Protein AF-A0A947X145-F1 (afdb_monomer_lite)

Structure (mmCIF, N/CA/C/O backbone):
data_AF-A0A947X145-F1
#
_entry.id   AF-A0A947X145-F1
#
loop_
_atom_site.group_PDB
_atom_site.id
_atom_site.type_symbol
_atom_site.label_atom_id
_atom_site.label_alt_id
_atom_site.label_comp_id
_atom_site.label_asym_id
_atom_site.label_entity_id
_atom_site.label_seq_id
_atom_site.pdbx_PDB_ins_code
_atom_site.Cartn_x
_atom_site.Cartn_y
_atom_site.Cartn_z
_atom_site.occupancy
_atom_site.B_iso_or_equiv
_atom_site.auth_seq_id
_atom_site.auth_comp_id
_atom_site.auth_asym_id
_atom_site.auth_atom_id
_atom_site.pdbx_PDB_model_num
ATOM 1 N N . MET A 1 1 ? 13.449 16.536 7.496 1.00 49.00 1 MET A N 1
ATOM 2 C CA . MET A 1 1 ? 12.062 16.065 7.315 1.00 49.00 1 MET A CA 1
ATOM 3 C C . MET A 1 1 ? 12.121 14.575 7.050 1.00 49.00 1 MET A C 1
ATOM 5 O O . MET A 1 1 ? 12.812 14.163 6.122 1.00 49.00 1 MET A O 1
ATOM 9 N N . TYR A 1 2 ? 11.530 13.767 7.923 1.00 61.38 2 TYR A N 1
ATOM 10 C CA . TYR A 1 2 ? 11.605 12.314 7.798 1.00 61.38 2 TYR A CA 1
ATOM 11 C C . TYR A 1 2 ? 10.768 11.873 6.587 1.00 61.38 2 TYR A C 1
ATOM 13 O O . TYR A 1 2 ? 9.673 12.380 6.369 1.00 61.38 2 TYR A O 1
ATOM 21 N N . GLU A 1 3 ? 11.266 10.922 5.792 1.00 70.25 3 GLU A N 1
ATOM 22 C CA . GLU A 1 3 ? 10.623 10.387 4.571 1.00 70.25 3 GLU A CA 1
ATOM 23 C C . GLU A 1 3 ? 9.127 10.053 4.762 1.00 70.25 3 GLU A C 1
ATOM 25 O O . GLU A 1 3 ? 8.306 10.237 3.866 1.00 70.25 3 GLU A O 1
ATOM 30 N N . LYS A 1 4 ? 8.765 9.640 5.979 1.00 70.56 4 LYS A N 1
ATOM 31 C CA . LYS A 1 4 ? 7.398 9.356 6.416 1.00 70.56 4 LYS A CA 1
ATOM 32 C C . LYS A 1 4 ? 6.490 10.589 6.484 1.00 70.56 4 LYS A C 1
ATOM 34 O O . LYS A 1 4 ? 5.336 10.501 6.087 1.00 70.56 4 LYS A O 1
ATOM 39 N N . GLU A 1 5 ? 6.985 11.726 6.966 1.00 78.62 5 GLU A N 1
ATOM 40 C CA . GLU A 1 5 ? 6.218 12.982 7.037 1.00 78.62 5 GLU A CA 1
ATOM 41 C C . GLU A 1 5 ? 5.898 13.490 5.631 1.00 78.62 5 GLU A C 1
ATOM 43 O O . GLU A 1 5 ? 4.784 13.934 5.362 1.00 78.62 5 GLU A O 1
ATOM 48 N N . VAL A 1 6 ? 6.865 13.353 4.716 1.00 80.56 6 VAL A N 1
ATOM 49 C CA . VAL A 1 6 ? 6.694 13.679 3.295 1.00 80.56 6 VAL A CA 1
ATOM 50 C C . VAL A 1 6 ? 5.655 12.761 2.658 1.00 80.56 6 VAL A C 1
ATOM 52 O O . VAL A 1 6 ? 4.784 13.239 1.934 1.00 80.56 6 VAL A O 1
ATOM 55 N N . LEU A 1 7 ? 5.716 11.456 2.938 1.00 79.75 7 LEU A N 1
ATOM 56 C CA . LEU A 1 7 ? 4.742 10.495 2.424 1.00 79.75 7 LEU A CA 1
ATOM 57 C C . LEU A 1 7 ? 3.336 10.817 2.941 1.00 79.75 7 LEU A C 1
ATOM 59 O O . LEU A 1 7 ? 2.418 10.953 2.139 1.00 79.75 7 LEU A O 1
ATOM 63 N N . LEU A 1 8 ? 3.194 11.030 4.253 1.00 83.25 8 LEU A N 1
ATOM 64 C CA . LEU A 1 8 ? 1.926 11.367 4.900 1.00 83.25 8 LEU A CA 1
ATOM 65 C C . LEU A 1 8 ? 1.325 12.660 4.329 1.00 83.25 8 LEU A C 1
ATOM 67 O O . LEU A 1 8 ? 0.142 12.703 4.006 1.00 83.25 8 LEU A O 1
ATOM 71 N N . PHE A 1 9 ? 2.145 13.698 4.144 1.00 84.88 9 PHE A N 1
ATOM 72 C CA . PHE A 1 9 ? 1.724 14.948 3.510 1.00 84.88 9 PHE A CA 1
ATOM 73 C C . PHE A 1 9 ? 1.205 14.729 2.082 1.00 84.88 9 PHE A C 1
ATOM 75 O O . PHE A 1 9 ? 0.181 15.290 1.703 1.00 84.88 9 PHE A O 1
ATOM 82 N N . ARG A 1 10 ? 1.876 13.881 1.295 1.00 84.25 10 ARG A N 1
ATOM 83 C CA . ARG A 1 10 ? 1.498 13.610 -0.098 1.00 84.25 10 ARG A CA 1
ATOM 84 C C . ARG A 1 10 ? 0.234 12.772 -0.226 1.00 84.25 10 ARG A C 1
ATOM 86 O O . ARG A 1 10 ? -0.544 13.021 -1.140 1.00 84.25 10 ARG A O 1
ATOM 93 N N . VAL A 1 11 ? 0.015 11.805 0.665 1.00 86.25 11 VAL A N 1
ATOM 94 C CA . VAL A 1 11 ? -1.196 10.965 0.635 1.00 86.25 11 VAL A CA 1
ATOM 95 C C . VAL A 1 11 ? -2.419 11.671 1.219 1.00 86.25 11 VAL A C 1
ATOM 97 O O . VAL A 1 11 ? -3.531 11.336 0.830 1.00 86.25 11 VAL A O 1
ATOM 100 N N . LYS A 1 12 ? -2.248 12.691 2.077 1.00 85.88 12 LYS A N 1
ATOM 101 C CA . LYS A 1 12 ? -3.364 13.485 2.629 1.00 85.88 12 LYS A CA 1
ATOM 102 C C . LYS A 1 12 ? -4.279 14.078 1.558 1.00 85.88 12 LYS A C 1
ATOM 104 O O . LYS A 1 12 ? -5.479 14.135 1.770 1.00 85.88 12 LYS A O 1
ATOM 109 N N . ALA A 1 13 ? -3.731 14.475 0.410 1.00 84.88 13 ALA A N 1
ATOM 110 C CA . ALA A 1 13 ? -4.523 14.993 -0.708 1.00 84.88 13 ALA A CA 1
ATOM 111 C C . ALA A 1 13 ? -5.433 13.934 -1.369 1.00 84.88 13 ALA A C 1
ATOM 113 O O . ALA A 1 13 ? -6.325 14.291 -2.132 1.00 84.88 13 ALA A O 1
ATOM 114 N N . TRP A 1 14 ? -5.194 12.649 -1.097 1.00 85.75 14 TRP A N 1
ATOM 115 C CA . TRP A 1 14 ? -5.910 11.511 -1.682 1.00 85.75 14 TRP A CA 1
ATOM 116 C C . TRP A 1 14 ? -6.865 10.831 -0.700 1.00 85.75 14 TRP A C 1
ATOM 118 O O . TRP A 1 14 ? -7.724 10.062 -1.132 1.00 85.75 14 TRP A O 1
ATOM 128 N N . ALA A 1 15 ? -6.709 11.089 0.600 1.00 84.25 15 ALA A N 1
ATOM 129 C CA . ALA A 1 15 ? -7.657 10.656 1.616 1.00 84.25 15 ALA A CA 1
ATOM 130 C C . ALA A 1 15 ? -8.961 11.459 1.493 1.00 84.25 15 ALA A C 1
ATOM 132 O O . ALA A 1 15 ? -8.952 12.615 1.057 1.00 84.25 15 ALA A O 1
ATOM 133 N N . ALA A 1 16 ? -10.090 10.853 1.868 1.00 78.38 16 ALA A N 1
ATOM 134 C CA . ALA A 1 16 ? -11.345 11.588 1.946 1.00 78.38 16 ALA A CA 1
ATOM 135 C C . ALA A 1 16 ? -11.222 12.737 2.963 1.00 78.38 16 ALA A C 1
ATOM 137 O O . ALA A 1 16 ? -10.460 12.648 3.931 1.00 78.38 16 ALA A O 1
ATOM 138 N N . LYS A 1 17 ? -11.966 13.831 2.736 1.00 71.94 17 LYS A N 1
ATOM 139 C CA . LYS A 1 17 ? -12.066 14.905 3.733 1.00 71.94 17 LYS A CA 1
ATOM 140 C C . LYS A 1 17 ? -12.537 14.268 5.044 1.00 71.94 17 LYS A C 1
ATOM 142 O O . LYS A 1 17 ? -13.492 13.501 5.029 1.00 71.94 17 LYS A O 1
ATOM 147 N N . ASP A 1 18 ? -11.812 14.549 6.121 1.00 77.25 18 ASP A N 1
ATOM 148 C CA . ASP A 1 18 ? -12.059 14.060 7.485 1.00 77.25 18 ASP A CA 1
ATOM 149 C C . ASP A 1 18 ? -11.616 12.618 7.802 1.00 77.25 18 ASP A C 1
ATOM 151 O O . ASP A 1 18 ? -11.777 12.170 8.937 1.00 77.25 18 ASP A O 1
ATOM 155 N N . GLU A 1 19 ? -10.969 11.903 6.873 1.00 79.38 19 GLU A N 1
ATOM 156 C CA . GLU A 1 19 ? -10.356 10.611 7.204 1.00 79.38 19 GLU A CA 1
ATOM 157 C C . GLU A 1 19 ? -8.963 10.764 7.831 1.00 79.38 19 GLU A C 1
ATOM 159 O O . GLU A 1 19 ? -8.030 11.323 7.244 1.00 79.38 19 GLU A O 1
ATOM 164 N N . GLU A 1 20 ? -8.798 10.203 9.031 1.00 83.94 20 GLU A N 1
ATOM 165 C CA . GLU A 1 20 ? -7.489 10.068 9.663 1.00 83.94 20 GLU A CA 1
ATOM 166 C C . GLU A 1 20 ? -6.691 8.941 8.990 1.00 83.94 20 GLU A C 1
ATOM 168 O O . GLU A 1 20 ? -7.150 7.807 8.854 1.00 83.94 20 GLU A O 1
ATOM 173 N N . ILE A 1 21 ? -5.458 9.239 8.579 1.00 85.62 21 ILE A N 1
ATOM 174 C CA . ILE A 1 21 ? -4.548 8.231 8.031 1.00 85.62 21 ILE A CA 1
ATOM 175 C C . ILE A 1 21 ? -3.901 7.480 9.195 1.00 85.62 21 ILE A C 1
ATOM 177 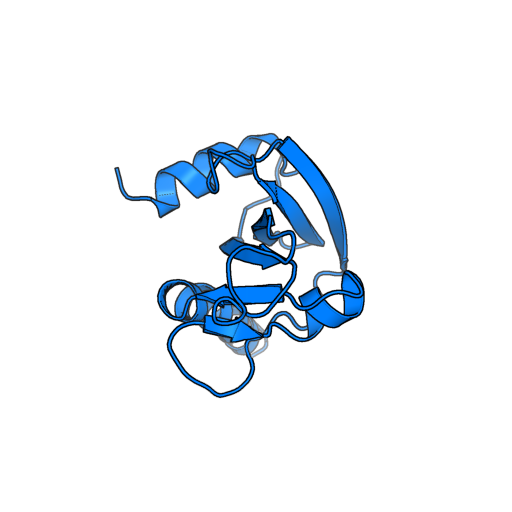O O . ILE A 1 21 ? -3.046 8.020 9.898 1.00 85.62 21 ILE A O 1
ATOM 181 N N . GLU A 1 22 ? -4.264 6.210 9.362 1.00 80.75 22 GLU A N 1
ATOM 182 C CA . GLU A 1 22 ? -3.746 5.345 10.429 1.00 80.75 22 GLU A CA 1
ATOM 183 C C . GLU A 1 22 ? -2.303 4.894 10.165 1.00 80.75 22 GLU A C 1
ATOM 185 O O . GLU A 1 22 ? -1.539 4.612 11.094 1.00 80.75 22 GLU A O 1
ATOM 190 N N . GLY A 1 23 ? -1.915 4.840 8.889 1.00 79.94 23 GLY A N 1
ATOM 191 C CA . GLY A 1 23 ? -0.534 4.626 8.493 1.00 79.94 23 GLY A CA 1
ATOM 192 C C . GLY A 1 23 ? -0.332 4.559 6.988 1.00 79.94 23 GLY A C 1
ATOM 193 O O . GLY A 1 23 ? -1.277 4.463 6.203 1.00 79.94 23 GLY A O 1
ATOM 194 N N . THR A 1 24 ? 0.934 4.645 6.584 1.00 83.94 24 THR A N 1
ATOM 195 C CA . THR A 1 24 ? 1.322 4.660 5.175 1.00 83.94 24 THR A CA 1
ATOM 196 C C . THR A 1 24 ? 2.693 4.031 4.965 1.00 83.94 24 THR A C 1
ATOM 198 O O . THR A 1 24 ? 3.580 4.140 5.812 1.00 83.94 24 THR A O 1
ATOM 201 N N . PHE A 1 25 ? 2.868 3.359 3.831 1.00 83.06 25 PHE A N 1
ATOM 202 C CA . PHE A 1 25 ? 4.141 2.784 3.427 1.00 83.06 25 PHE A CA 1
ATOM 203 C C . PHE A 1 25 ? 4.296 2.739 1.910 1.00 83.06 25 PHE A C 1
ATOM 205 O O . PHE A 1 25 ? 3.330 2.825 1.154 1.00 83.06 25 PHE A O 1
ATOM 212 N N . THR A 1 26 ? 5.536 2.556 1.464 1.00 82.81 26 THR A N 1
ATOM 213 C CA . THR A 1 26 ? 5.857 2.297 0.062 1.00 82.81 26 THR A CA 1
ATOM 214 C C . THR A 1 26 ? 6.064 0.807 -0.187 1.00 82.81 26 THR A C 1
ATOM 216 O O . THR A 1 26 ? 6.629 0.078 0.635 1.00 82.81 26 THR A O 1
ATOM 219 N N . ALA A 1 27 ? 5.615 0.350 -1.348 1.00 82.00 27 ALA A N 1
ATOM 220 C CA . ALA A 1 27 ? 5.850 -0.990 -1.854 1.00 82.00 27 ALA A CA 1
ATOM 221 C C . ALA A 1 27 ? 6.198 -0.932 -3.347 1.00 82.00 27 ALA A C 1
ATOM 223 O O . ALA A 1 27 ? 6.179 0.126 -3.977 1.00 82.00 27 ALA A O 1
ATOM 224 N N . MET A 1 28 ? 6.565 -2.073 -3.912 1.00 82.69 28 MET A N 1
ATOM 225 C CA . MET A 1 28 ? 6.912 -2.210 -5.320 1.00 82.69 28 MET A CA 1
ATOM 226 C C . MET A 1 28 ? 6.045 -3.294 -5.935 1.00 82.69 28 MET A C 1
ATOM 228 O O . MET A 1 28 ? 6.101 -4.438 -5.494 1.00 82.69 28 MET A O 1
ATOM 232 N N . ALA A 1 29 ? 5.258 -2.938 -6.941 1.00 82.19 29 ALA A N 1
ATOM 233 C CA . ALA A 1 29 ? 4.444 -3.883 -7.686 1.00 82.19 29 ALA A CA 1
ATOM 234 C C . ALA A 1 29 ? 5.188 -4.322 -8.959 1.00 82.19 29 ALA A C 1
ATOM 236 O O . ALA A 1 29 ? 5.832 -3.502 -9.623 1.00 82.19 29 ALA A O 1
ATOM 237 N N . GLY A 1 30 ? 5.135 -5.616 -9.275 1.00 79.75 30 GLY A N 1
ATOM 238 C CA . GLY A 1 30 ? 5.803 -6.219 -10.429 1.00 79.75 30 GLY A CA 1
ATOM 239 C C . GLY A 1 30 ? 6.689 -7.401 -10.039 1.00 79.75 30 GLY A C 1
ATOM 240 O O . GLY A 1 30 ? 6.373 -8.171 -9.136 1.00 79.75 30 GLY A O 1
ATOM 241 N N . ALA A 1 31 ? 7.808 -7.592 -10.737 1.00 68.88 31 ALA A N 1
ATOM 242 C CA . ALA A 1 31 ? 8.706 -8.691 -10.399 1.00 68.88 31 ALA A CA 1
ATOM 243 C C . ALA A 1 31 ? 9.387 -8.519 -9.045 1.00 68.88 31 ALA A C 1
ATOM 245 O O . ALA A 1 31 ? 9.560 -7.408 -8.543 1.00 68.88 31 ALA A O 1
ATOM 246 N N . SER A 1 32 ? 9.864 -9.652 -8.521 1.00 66.12 32 SER A N 1
ATOM 247 C CA . SER A 1 32 ? 10.788 -9.696 -7.391 1.00 66.12 32 SER A CA 1
ATOM 248 C C . SER A 1 32 ? 11.846 -8.592 -7.506 1.00 66.12 32 SER A C 1
ATOM 250 O O . SER A 1 32 ? 12.452 -8.463 -8.573 1.00 66.12 32 SER A O 1
ATOM 252 N N . PRO A 1 33 ? 12.141 -7.843 -6.426 1.00 66.06 33 PRO A N 1
ATOM 253 C CA . PRO A 1 33 ? 13.225 -6.864 -6.390 1.00 66.06 33 PRO A CA 1
ATOM 254 C C . PRO A 1 33 ? 14.582 -7.444 -6.814 1.00 66.06 33 PRO A C 1
ATOM 256 O O . PRO A 1 33 ? 15.459 -6.693 -7.243 1.00 66.06 33 PRO A O 1
ATOM 259 N N . TRP A 1 34 ? 14.716 -8.773 -6.785 1.00 67.06 34 TRP A N 1
ATOM 260 C CA . TRP A 1 34 ? 15.875 -9.543 -7.234 1.00 67.06 34 TRP A CA 1
ATOM 261 C C . TRP A 1 34 ? 15.871 -9.909 -8.728 1.00 67.06 34 TRP A C 1
ATOM 263 O O . TRP A 1 34 ? 16.924 -10.177 -9.292 1.00 67.06 34 TRP A O 1
ATOM 273 N N . ALA A 1 35 ? 14.716 -9.921 -9.395 1.00 60.84 35 ALA A N 1
ATOM 274 C CA . ALA A 1 35 ? 14.615 -10.260 -10.815 1.00 60.84 35 ALA A CA 1
ATOM 275 C C . ALA A 1 35 ? 14.956 -9.024 -11.656 1.00 60.84 35 ALA A C 1
ATOM 277 O O . ALA A 1 35 ? 14.174 -8.089 -11.615 1.00 60.84 35 ALA A O 1
ATOM 278 N N . GLY A 1 36 ? 16.107 -8.988 -12.338 1.00 58.50 36 GLY A N 1
ATOM 279 C CA . GLY A 1 36 ? 16.746 -7.794 -12.935 1.00 58.50 36 GLY A CA 1
ATOM 280 C C . GLY A 1 36 ? 15.884 -6.793 -13.746 1.00 58.50 36 GLY A C 1
ATOM 281 O O . GLY A 1 36 ? 14.671 -6.897 -13.869 1.00 58.50 36 GLY A O 1
ATOM 282 N N . ARG A 1 37 ? 16.526 -5.771 -14.335 1.00 57.66 37 ARG A N 1
ATOM 283 C CA . ARG A 1 37 ? 15.883 -4.578 -14.954 1.00 57.66 37 ARG A CA 1
ATOM 284 C C . ARG A 1 37 ? 14.835 -4.824 -16.064 1.00 57.66 37 ARG A C 1
ATOM 286 O O . ARG A 1 37 ? 14.213 -3.862 -16.500 1.00 57.66 37 ARG A O 1
ATOM 293 N N . LEU A 1 38 ? 14.649 -6.059 -16.526 1.00 56.00 38 LEU A N 1
ATOM 294 C CA . LEU A 1 38 ? 13.788 -6.417 -17.659 1.00 56.00 38 LEU A CA 1
ATOM 295 C C . LEU A 1 38 ? 12.290 -6.481 -17.339 1.00 56.00 38 LEU A C 1
ATOM 297 O O . LEU A 1 38 ? 11.489 -6.434 -18.266 1.00 56.00 38 LEU A O 1
ATOM 301 N N . ILE A 1 39 ? 11.890 -6.574 -16.068 1.00 57.81 39 ILE A N 1
ATOM 302 C CA . ILE A 1 39 ? 10.469 -6.694 -15.720 1.00 57.81 39 ILE A CA 1
ATOM 303 C C . ILE A 1 39 ? 9.961 -5.346 -15.200 1.00 57.81 39 ILE A C 1
ATOM 305 O O . ILE A 1 39 ? 10.587 -4.788 -14.292 1.00 57.81 39 ILE A O 1
ATOM 309 N N . PRO A 1 40 ? 8.858 -4.798 -15.749 1.00 55.03 40 PRO A N 1
ATOM 310 C CA . PRO A 1 40 ? 8.309 -3.533 -15.290 1.00 55.03 40 PRO A CA 1
ATOM 311 C C . PRO A 1 40 ? 8.008 -3.596 -13.792 1.00 55.03 40 PRO A C 1
ATOM 313 O O . PRO A 1 40 ? 7.303 -4.477 -13.300 1.00 55.03 40 PRO A O 1
ATOM 316 N N . ARG A 1 41 ? 8.591 -2.641 -13.074 1.00 73.94 41 ARG A N 1
ATOM 317 C CA . ARG A 1 41 ? 8.371 -2.389 -11.654 1.00 73.94 41 ARG A CA 1
ATOM 318 C C . ARG A 1 41 ? 7.833 -0.980 -11.535 1.00 73.94 41 ARG A C 1
ATOM 320 O O . ARG A 1 41 ? 8.382 -0.063 -12.150 1.00 73.94 41 ARG A O 1
ATOM 327 N N . TYR A 1 42 ? 6.811 -0.795 -10.720 1.00 74.50 42 TYR A N 1
ATOM 328 C CA . TYR A 1 42 ? 6.376 0.536 -10.332 1.00 74.50 42 TYR A CA 1
ATOM 329 C C . TYR A 1 42 ? 6.255 0.626 -8.820 1.00 74.50 42 TYR A C 1
ATOM 331 O O . TYR A 1 42 ? 5.952 -0.351 -8.131 1.00 74.50 42 TYR A O 1
ATOM 339 N N . GLY A 1 43 ? 6.571 1.809 -8.299 1.00 80.56 43 GLY A N 1
ATOM 340 C CA . GLY A 1 43 ? 6.329 2.101 -6.898 1.00 80.56 43 GLY A CA 1
ATOM 341 C C 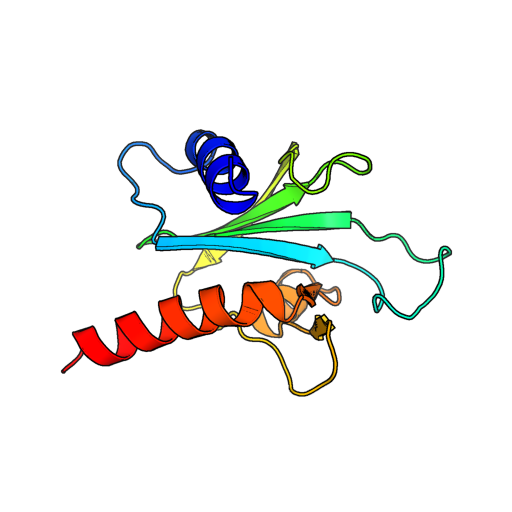. GLY A 1 43 ? 4.828 2.169 -6.662 1.00 80.56 43 GLY A C 1
ATOM 342 O O . GLY A 1 43 ? 4.086 2.679 -7.501 1.00 80.56 43 GLY A O 1
ATOM 343 N N . VAL A 1 44 ? 4.392 1.671 -5.520 1.00 83.56 44 VAL A N 1
ATOM 344 C CA . VAL A 1 44 ? 3.051 1.910 -5.005 1.00 83.56 44 VAL A CA 1
ATOM 345 C C . VAL A 1 44 ? 3.164 2.500 -3.609 1.00 83.56 44 VAL A C 1
ATOM 347 O O . VAL A 1 44 ? 4.073 2.168 -2.846 1.00 83.56 44 VAL A O 1
ATOM 350 N N . ILE A 1 45 ? 2.252 3.401 -3.284 1.00 86.06 45 ILE A N 1
ATOM 351 C CA . ILE A 1 45 ? 2.103 3.970 -1.953 1.00 86.06 45 ILE A CA 1
ATOM 352 C C . ILE A 1 45 ? 0.796 3.429 -1.414 1.00 86.06 45 ILE A C 1
ATOM 354 O O . ILE A 1 45 ? -0.250 3.597 -2.030 1.00 86.06 45 ILE A O 1
ATOM 358 N N . VAL A 1 46 ? 0.864 2.769 -0.273 1.00 85.12 46 VAL A N 1
ATOM 359 C CA . VAL A 1 46 ? -0.310 2.248 0.408 1.00 85.12 46 VAL A CA 1
ATOM 360 C C . VAL A 1 46 ? -0.561 3.137 1.609 1.00 85.12 46 VAL A C 1
ATOM 362 O O . VAL A 1 46 ? 0.364 3.448 2.365 1.00 85.12 46 VAL A O 1
ATOM 365 N N . PHE A 1 47 ? -1.801 3.566 1.789 1.00 86.94 47 PHE A N 1
ATOM 366 C CA . PHE A 1 47 ? -2.232 4.184 3.031 1.00 86.94 47 PHE A CA 1
ATOM 367 C C . PHE A 1 47 ? -3.548 3.572 3.483 1.00 86.94 47 PHE A C 1
ATOM 369 O O . PHE A 1 47 ? -4.341 3.091 2.675 1.00 86.94 47 PHE A O 1
ATOM 376 N N . ALA A 1 48 ? -3.738 3.553 4.793 1.00 84.69 48 ALA A N 1
ATOM 377 C CA . ALA A 1 48 ? -4.917 2.992 5.416 1.00 84.69 48 ALA A CA 1
ATOM 378 C C . ALA A 1 48 ? -5.660 4.071 6.199 1.00 84.69 48 ALA A C 1
ATOM 380 O O . ALA A 1 48 ? -5.039 4.861 6.915 1.00 84.69 48 ALA A O 1
ATOM 381 N N . THR A 1 49 ? -6.979 4.061 6.072 1.00 85.69 49 THR A N 1
ATOM 382 C CA . THR A 1 49 ? -7.919 4.851 6.870 1.00 85.69 49 THR A CA 1
ATOM 383 C C . THR A 1 49 ? -8.817 3.891 7.661 1.00 85.69 49 THR A C 1
ATOM 385 O O . THR A 1 49 ? -8.693 2.670 7.500 1.00 85.69 49 THR A O 1
ATOM 388 N N . PRO A 1 50 ? -9.709 4.371 8.543 1.00 83.38 50 PRO A N 1
ATOM 389 C CA . PRO A 1 50 ? -10.637 3.491 9.254 1.00 83.38 50 PRO A CA 1
ATOM 390 C C . PRO A 1 50 ? -11.552 2.681 8.321 1.00 83.38 50 PRO A C 1
ATOM 392 O O . PRO A 1 50 ? -11.969 1.579 8.678 1.00 83.38 50 PRO A O 1
ATOM 395 N N . ASN A 1 51 ? -11.831 3.198 7.119 1.00 84.06 51 ASN A N 1
ATOM 396 C CA . ASN A 1 51 ? -12.818 2.636 6.197 1.00 84.06 51 ASN A CA 1
ATOM 397 C C . ASN A 1 51 ? -12.195 1.793 5.080 1.00 84.06 51 ASN A C 1
ATOM 399 O O . ASN A 1 51 ? -12.742 0.748 4.713 1.00 84.06 51 A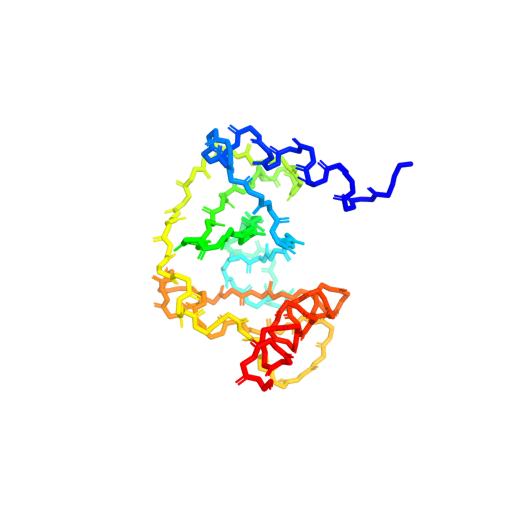SN A O 1
ATOM 403 N N . GLU A 1 52 ? -11.039 2.205 4.552 1.00 87.12 52 GLU A N 1
ATOM 404 C CA . GLU A 1 52 ? -10.429 1.555 3.393 1.00 87.12 52 GLU A CA 1
ATOM 405 C C . GLU A 1 52 ? -8.896 1.535 3.422 1.00 87.12 52 GLU A C 1
ATOM 407 O O . GLU A 1 52 ? -8.225 2.217 4.198 1.00 87.12 52 GLU A O 1
ATOM 412 N N . ILE A 1 53 ? -8.328 0.698 2.556 1.00 86.50 53 ILE A N 1
ATOM 413 C CA . ILE A 1 53 ? -6.908 0.728 2.208 1.00 86.50 53 ILE A CA 1
ATOM 414 C C . ILE A 1 53 ? -6.815 1.237 0.779 1.00 86.50 53 ILE A C 1
ATOM 416 O O . ILE A 1 53 ? -7.286 0.582 -0.149 1.00 86.50 53 ILE A O 1
ATOM 420 N N . THR A 1 54 ? -6.177 2.384 0.595 1.00 89.44 54 THR A N 1
ATOM 421 C CA . THR A 1 54 ? -5.968 2.959 -0.730 1.00 89.44 54 THR A CA 1
ATOM 422 C C . THR A 1 54 ? -4.562 2.649 -1.218 1.00 89.44 54 THR A C 1
ATOM 424 O O . THR A 1 54 ? -3.569 2.846 -0.511 1.00 89.44 54 THR A O 1
ATOM 427 N N . ILE A 1 55 ? -4.484 2.179 -2.459 1.00 89.00 55 ILE A N 1
ATOM 428 C CA . ILE A 1 55 ? -3.243 1.917 -3.175 1.00 89.00 55 ILE A CA 1
ATOM 429 C C . ILE A 1 55 ? -3.100 2.980 -4.254 1.00 89.00 55 ILE A C 1
ATOM 431 O O . ILE A 1 55 ? -3.913 3.079 -5.173 1.00 89.00 55 ILE A O 1
ATOM 435 N N . LEU A 1 56 ? -2.042 3.770 -4.151 1.00 90.31 56 LEU A N 1
ATOM 436 C CA . LEU A 1 56 ? -1.668 4.771 -5.134 1.00 90.31 56 LEU A CA 1
ATOM 437 C C . LEU A 1 56 ? -0.503 4.249 -5.967 1.00 90.31 56 LEU A C 1
ATOM 439 O O . LEU A 1 56 ? 0.477 3.732 -5.429 1.00 90.31 56 LEU A O 1
ATOM 443 N N . ARG A 1 57 ? -0.562 4.445 -7.279 1.00 88.12 57 ARG A N 1
ATOM 444 C CA . ARG A 1 57 ? 0.592 4.260 -8.158 1.00 88.12 57 ARG A CA 1
ATOM 445 C C . ARG A 1 57 ? 1.548 5.431 -7.966 1.00 88.12 57 ARG A C 1
ATOM 447 O O . ARG A 1 57 ? 1.129 6.585 -8.022 1.00 88.12 57 ARG A O 1
ATOM 454 N N . ALA A 1 58 ? 2.830 5.147 -7.768 1.00 85.88 58 ALA A N 1
ATOM 455 C CA . ALA A 1 58 ? 3.872 6.160 -7.684 1.00 85.88 58 ALA A CA 1
ATOM 456 C C . ALA A 1 58 ? 4.534 6.413 -9.045 1.00 85.88 58 ALA A C 1
ATOM 458 O O . ALA A 1 58 ? 4.574 5.545 -9.922 1.00 85.88 58 ALA A O 1
ATOM 459 N N . GLY A 1 59 ? 5.102 7.606 -9.209 1.00 77.88 59 GLY A N 1
ATOM 460 C CA . GLY A 1 59 ? 5.813 7.987 -10.422 1.00 77.88 59 GLY A CA 1
ATOM 461 C C . GLY A 1 59 ? 7.054 7.128 -10.659 1.00 77.88 59 GLY A C 1
ATOM 462 O O . GLY A 1 59 ? 7.812 6.834 -9.735 1.00 77.88 59 GLY A O 1
ATOM 463 N N . ARG A 1 60 ? 7.317 6.789 -11.928 1.00 69.25 60 ARG A N 1
ATOM 464 C CA . ARG A 1 60 ? 8.466 5.966 -12.357 1.00 69.25 60 ARG A CA 1
ATOM 465 C C . ARG A 1 60 ? 9.817 6.476 -11.833 1.00 69.25 60 ARG A C 1
ATOM 467 O O . ARG A 1 60 ? 10.701 5.678 -11.546 1.00 69.25 60 ARG A O 1
ATOM 474 N N . TRP A 1 61 ? 9.955 7.794 -11.696 1.00 67.62 61 TRP A N 1
ATOM 475 C CA . TRP A 1 61 ? 11.174 8.475 -11.241 1.00 67.62 61 TRP A CA 1
ATOM 476 C C . TRP A 1 61 ? 11.081 9.002 -9.804 1.00 67.62 61 TRP A C 1
ATOM 478 O O . TRP A 1 61 ? 12.084 9.402 -9.223 1.00 67.62 61 TRP A O 1
ATOM 488 N N . GLN A 1 62 ? 9.881 9.001 -9.220 1.00 72.00 62 GLN A N 1
ATOM 489 C CA . GLN A 1 62 ? 9.603 9.549 -7.897 1.00 72.00 62 GLN A CA 1
ATOM 490 C C . GLN A 1 62 ? 8.686 8.584 -7.146 1.00 72.00 62 GLN A C 1
ATOM 492 O O . GLN A 1 62 ? 7.470 8.744 -7.115 1.00 72.00 62 GLN A O 1
ATOM 497 N N . HIS A 1 63 ? 9.287 7.584 -6.505 1.00 68.69 63 HIS A N 1
ATOM 498 C CA . HIS A 1 63 ? 8.581 6.528 -5.768 1.00 68.69 63 HIS A CA 1
ATOM 499 C C . HIS A 1 63 ? 7.778 7.037 -4.553 1.00 68.69 63 HIS A C 1
ATOM 501 O O . HIS A 1 63 ? 6.969 6.299 -4.002 1.00 68.69 63 HIS A O 1
ATOM 507 N N . LEU A 1 64 ? 7.984 8.295 -4.152 1.00 74.31 64 LEU A N 1
ATOM 508 C CA . LEU A 1 64 ? 7.221 8.980 -3.107 1.00 74.31 64 LEU A CA 1
ATOM 509 C C . LEU A 1 64 ? 6.126 9.895 -3.672 1.00 74.31 64 LEU A C 1
ATOM 511 O O . LEU A 1 64 ? 5.436 10.549 -2.900 1.00 74.31 64 LEU A O 1
ATOM 515 N N . ALA A 1 65 ? 6.013 10.059 -4.992 1.00 82.69 65 ALA A N 1
ATOM 516 C CA . ALA A 1 65 ? 5.014 10.926 -5.614 1.00 82.69 65 ALA A CA 1
ATOM 517 C C . ALA A 1 65 ? 3.853 10.070 -6.136 1.00 82.69 65 ALA A C 1
ATOM 519 O O . ALA A 1 65 ? 4.052 9.358 -7.124 1.00 82.69 65 ALA A O 1
ATOM 520 N N . PRO A 1 66 ? 2.671 10.103 -5.495 1.00 85.19 66 PRO A N 1
ATOM 521 C CA . PRO A 1 66 ? 1.493 9.445 -6.041 1.00 85.19 66 PRO A CA 1
ATOM 522 C C . PRO A 1 66 ? 1.064 10.124 -7.346 1.00 85.19 66 PRO A C 1
ATOM 524 O O . PRO A 1 66 ? 1.109 11.347 -7.461 1.00 85.19 66 PRO A O 1
ATOM 527 N N . VAL A 1 67 ? 0.665 9.318 -8.325 1.00 88.25 67 VAL A N 1
ATOM 528 C CA . VAL A 1 67 ? 0.247 9.760 -9.665 1.00 88.25 67 VAL A CA 1
ATOM 529 C C . VAL A 1 67 ? -1.222 9.442 -9.908 1.00 88.25 67 VAL A C 1
A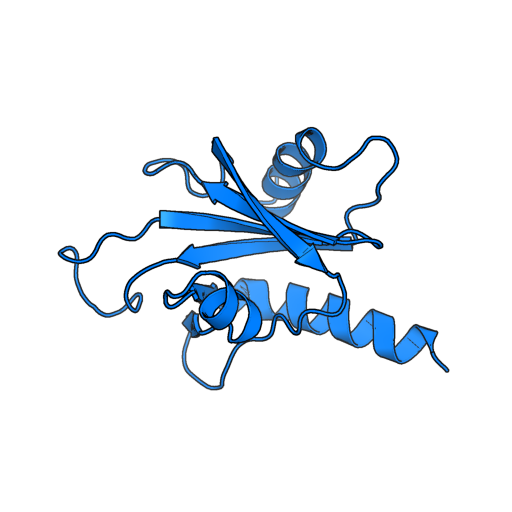TOM 531 O O . VAL A 1 67 ? -1.930 10.243 -10.508 1.00 88.25 67 VAL A O 1
ATOM 534 N N . SER A 1 68 ? -1.693 8.290 -9.436 1.00 88.31 68 SER A N 1
ATOM 535 C CA . SER A 1 68 ? -3.081 7.864 -9.600 1.00 88.31 68 SER A CA 1
ATOM 536 C C . SER A 1 68 ? -3.507 6.930 -8.475 1.00 88.31 68 SER A C 1
ATOM 538 O O . SER A 1 68 ? -2.672 6.239 -7.885 1.00 88.31 68 SER A O 1
ATOM 540 N N . VAL A 1 69 ? -4.815 6.870 -8.213 1.00 89.56 69 VAL A N 1
ATOM 541 C CA . VAL A 1 69 ? -5.402 5.773 -7.437 1.00 89.56 69 VAL A CA 1
ATOM 542 C C . VAL A 1 69 ? -5.355 4.528 -8.310 1.00 89.56 69 VAL A C 1
ATOM 544 O O . VAL A 1 69 ? -5.928 4.511 -9.395 1.00 89.56 69 VAL A O 1
ATOM 547 N N . GLU A 1 70 ? -4.637 3.511 -7.853 1.00 87.94 70 GLU A N 1
ATOM 548 C CA . GLU A 1 70 ? -4.640 2.195 -8.486 1.00 87.94 70 GLU A CA 1
ATOM 549 C C . GLU A 1 70 ? -5.854 1.401 -8.002 1.00 87.94 70 GLU A C 1
ATOM 551 O O . GLU A 1 70 ? -6.508 0.724 -8.788 1.00 87.94 70 GLU A O 1
ATOM 556 N N . ALA A 1 71 ? -6.150 1.495 -6.699 1.00 85.50 71 ALA A N 1
ATOM 557 C CA . ALA A 1 71 ? -7.205 0.721 -6.072 1.00 85.50 71 ALA A CA 1
ATOM 558 C C . ALA A 1 71 ? -7.611 1.224 -4.689 1.00 85.50 71 ALA A C 1
ATOM 560 O O . ALA A 1 71 ? -6.842 1.885 -3.989 1.00 85.50 71 ALA A O 1
ATOM 561 N N . ARG A 1 72 ? -8.811 0.809 -4.283 1.00 89.00 72 ARG A N 1
ATOM 562 C CA . ARG A 1 72 ? -9.356 0.938 -2.933 1.00 89.00 72 ARG A CA 1
ATOM 563 C C . ARG A 1 72 ? -9.844 -0.425 -2.477 1.00 89.00 72 ARG A C 1
ATOM 565 O O . ARG A 1 72 ? -10.594 -1.087 -3.191 1.00 89.00 72 ARG A O 1
ATOM 572 N N . LEU A 1 73 ? -9.376 -0.857 -1.317 1.00 85.19 73 LEU A N 1
ATOM 573 C CA . LEU A 1 73 ? -9.684 -2.156 -0.739 1.00 85.19 73 LEU A CA 1
ATOM 574 C C . LEU A 1 73 ? -10.494 -1.977 0.530 1.00 85.19 73 LEU A C 1
ATOM 576 O O . LEU A 1 73 ? -10.255 -1.046 1.300 1.00 85.19 73 LEU A O 1
ATOM 580 N N . ALA A 1 74 ? -11.371 -2.941 0.803 1.00 84.12 74 ALA A N 1
ATOM 581 C CA . ALA A 1 74 ? -11.997 -3.043 2.109 1.00 84.12 74 ALA A CA 1
ATOM 582 C C . ALA A 1 74 ? -10.915 -3.085 3.196 1.00 84.12 74 ALA A C 1
ATOM 584 O O . ALA A 1 74 ? -9.914 -3.801 3.063 1.00 84.12 74 ALA A O 1
ATOM 585 N N . ARG A 1 75 ? -11.126 -2.359 4.298 1.00 76.88 75 ARG A N 1
ATOM 586 C CA . ARG A 1 75 ? -10.162 -2.301 5.406 1.00 76.88 75 ARG A CA 1
ATOM 587 C C . ARG A 1 75 ? -9.896 -3.653 6.075 1.00 76.88 75 ARG A C 1
ATOM 589 O O . ARG A 1 75 ? -8.888 -3.815 6.761 1.00 76.88 75 ARG A O 1
ATOM 596 N N . SER A 1 76 ? -10.781 -4.628 5.866 1.00 77.75 76 SER A N 1
ATOM 597 C CA . SER A 1 76 ? -10.621 -6.027 6.278 1.00 77.75 76 SER A CA 1
ATOM 598 C C . SER A 1 76 ? -9.568 -6.796 5.474 1.00 77.75 76 SER A C 1
ATOM 600 O O . SER A 1 76 ? -9.203 -7.898 5.878 1.00 77.75 76 SER A O 1
ATOM 602 N N . THR A 1 77 ? -9.066 -6.247 4.363 1.00 77.00 77 THR A N 1
ATOM 603 C CA . THR A 1 77 ? -8.090 -6.941 3.519 1.00 77.00 77 THR A CA 1
ATOM 604 C C . THR A 1 77 ? -6.782 -7.151 4.287 1.00 77.00 77 THR A C 1
ATOM 606 O O . THR A 1 77 ? -6.173 -6.170 4.724 1.00 77.00 77 THR A O 1
ATOM 609 N N . PRO A 1 78 ? -6.312 -8.402 4.444 1.00 67.44 78 PRO A N 1
ATOM 610 C CA . PRO A 1 78 ? -5.085 -8.687 5.171 1.00 67.44 78 PRO A CA 1
ATOM 611 C C . PRO A 1 78 ? -3.871 -8.238 4.354 1.00 67.44 78 PRO A C 1
ATOM 613 O O . PRO A 1 78 ? -3.439 -8.902 3.411 1.00 67.44 78 PRO A O 1
ATOM 616 N N . VAL A 1 79 ? -3.293 -7.102 4.727 1.00 69.50 79 VAL A N 1
ATOM 617 C CA . VAL A 1 79 ? -2.076 -6.572 4.112 1.00 69.50 79 VAL A CA 1
ATOM 618 C C . VAL A 1 79 ? -0.903 -6.908 5.022 1.00 69.50 79 VAL A C 1
ATOM 620 O O . VAL A 1 79 ? -0.611 -6.177 5.954 1.00 69.50 79 VAL A O 1
ATOM 623 N N . GLY A 1 80 ? -0.233 -8.032 4.763 1.00 55.09 80 GLY A N 1
ATOM 624 C CA . GLY A 1 80 ? 0.884 -8.498 5.587 1.00 55.09 80 GLY A CA 1
ATOM 625 C C . GLY A 1 80 ? 2.008 -9.127 4.757 1.00 55.09 80 GLY A C 1
ATOM 626 O O . GLY A 1 80 ? 1.726 -9.768 3.739 1.00 55.09 80 GLY A O 1
ATOM 627 N N . PRO A 1 81 ? 3.284 -8.952 5.149 1.00 54.06 81 PRO A N 1
ATOM 628 C CA . PRO A 1 81 ? 4.413 -9.523 4.425 1.00 54.06 81 PRO A CA 1
ATOM 629 C C . PRO A 1 81 ? 4.645 -11.009 4.761 1.00 54.06 81 PRO A C 1
ATOM 631 O O . PRO A 1 81 ? 4.639 -11.395 5.931 1.00 54.06 81 PRO A O 1
ATOM 634 N N . LEU A 1 82 ? 4.973 -11.835 3.762 1.00 49.00 82 LEU A N 1
ATOM 635 C CA . LEU A 1 82 ? 5.455 -13.212 3.963 1.00 49.00 82 LEU A CA 1
ATOM 636 C C . LEU A 1 82 ? 6.933 -13.281 4.407 1.00 49.00 82 LEU A C 1
ATOM 638 O O . LEU A 1 82 ? 7.724 -12.366 4.186 1.00 49.00 82 LEU A O 1
ATOM 642 N N . LYS A 1 83 ? 7.313 -14.379 5.082 1.00 42.03 83 LYS A N 1
ATOM 643 C CA . LYS A 1 83 ? 8.665 -14.664 5.628 1.00 42.03 83 LYS A CA 1
ATOM 644 C C . LYS A 1 83 ? 9.787 -14.460 4.575 1.00 42.03 83 LYS A C 1
ATOM 646 O O . LYS A 1 83 ? 9.603 -14.820 3.422 1.00 42.03 83 LYS A O 1
ATOM 651 N N . GLY A 1 84 ? 10.954 -13.911 4.967 1.00 49.53 84 GLY A N 1
ATOM 652 C CA . GLY A 1 84 ? 12.108 -13.686 4.059 1.00 49.53 84 GLY A CA 1
ATOM 653 C C . GLY A 1 84 ? 13.001 -12.459 4.359 1.00 49.53 84 GLY A C 1
ATOM 654 O O . GLY A 1 84 ? 12.821 -11.811 5.391 1.00 49.53 84 G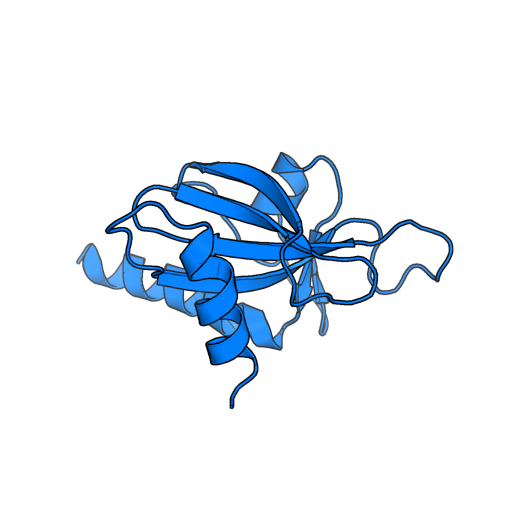LY A O 1
ATOM 655 N N . LEU A 1 85 ? 13.967 -12.167 3.469 1.00 55.38 85 LEU A N 1
ATOM 656 C CA . LEU A 1 85 ? 14.967 -11.066 3.507 1.00 55.38 85 LEU A CA 1
ATOM 657 C C . LEU A 1 85 ? 14.345 -9.643 3.380 1.00 55.38 85 LEU A C 1
ATOM 659 O O . LEU A 1 85 ? 13.143 -9.468 3.545 1.00 55.38 85 LEU A O 1
ATOM 663 N N . CYS A 1 86 ? 15.161 -8.601 3.140 1.00 64.50 86 CYS A N 1
ATOM 664 C CA . CYS A 1 86 ? 14.814 -7.166 3.218 1.00 64.50 86 CYS A CA 1
ATOM 665 C C . CYS A 1 86 ? 13.573 -6.701 2.429 1.00 64.50 86 CYS A C 1
ATOM 667 O O . CYS A 1 86 ? 13.017 -5.666 2.777 1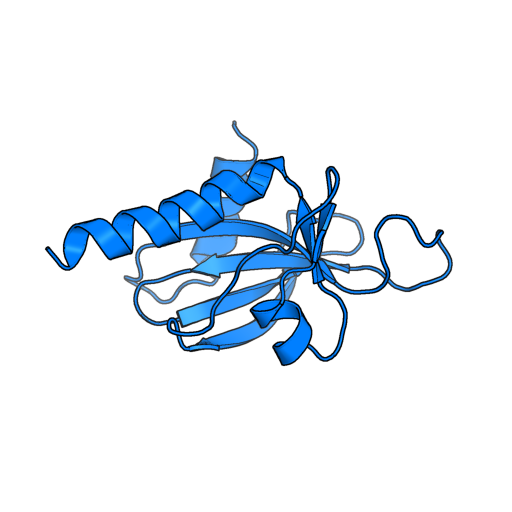.00 64.50 86 CYS A O 1
ATOM 669 N N . TRP A 1 87 ? 13.114 -7.439 1.418 1.00 67.12 87 TRP A N 1
ATOM 670 C CA . TRP A 1 87 ? 11.855 -7.195 0.707 1.00 67.12 87 TRP A CA 1
ATOM 671 C C . TRP A 1 87 ? 10.981 -8.443 0.767 1.00 67.12 87 TRP A C 1
ATOM 673 O O . TRP A 1 87 ? 11.477 -9.550 0.553 1.00 67.12 87 TRP A O 1
ATOM 683 N N . LYS A 1 88 ? 9.691 -8.263 1.051 1.00 75.94 88 LYS A N 1
ATOM 684 C CA . LYS A 1 88 ? 8.749 -9.357 1.306 1.00 75.94 88 LYS A CA 1
ATOM 685 C C . LYS A 1 88 ? 7.472 -9.181 0.510 1.00 75.94 88 LYS A C 1
ATOM 687 O O . LYS A 1 88 ? 6.941 -8.078 0.455 1.00 75.94 88 LYS A O 1
ATOM 692 N N . GLU A 1 89 ? 6.983 -10.266 -0.073 1.00 77.12 89 GLU A N 1
ATOM 693 C CA . GLU A 1 89 ? 5.722 -10.258 -0.810 1.00 77.12 89 GLU A CA 1
ATOM 694 C C . GLU A 1 89 ? 4.543 -10.000 0.142 1.00 77.12 89 GLU A C 1
ATOM 696 O O . GLU A 1 89 ? 4.461 -10.611 1.209 1.00 77.12 89 GLU A O 1
ATOM 701 N N . ALA A 1 90 ? 3.657 -9.076 -0.224 1.00 78.31 90 ALA A N 1
ATOM 702 C CA . ALA A 1 90 ? 2.450 -8.730 0.511 1.00 78.31 90 ALA A CA 1
ATOM 703 C C . ALA A 1 90 ? 1.259 -9.463 -0.102 1.00 78.31 90 ALA A C 1
ATOM 705 O O . ALA A 1 90 ? 0.785 -9.071 -1.166 1.00 78.31 90 ALA A O 1
ATOM 706 N N . LEU A 1 91 ? 0.773 -10.517 0.557 1.00 72.81 91 LEU A N 1
ATOM 707 C CA . LEU A 1 91 ? -0.232 -11.418 -0.019 1.00 72.81 91 LEU A CA 1
ATOM 708 C C . LEU A 1 91 ? -1.544 -10.719 -0.386 1.00 72.81 91 LEU A C 1
ATOM 710 O O . LEU A 1 91 ? -1.985 -10.863 -1.519 1.00 72.81 91 LEU A O 1
ATOM 714 N N . GLY A 1 92 ? -2.145 -9.935 0.516 1.00 75.25 92 GLY A N 1
ATOM 715 C CA . GLY A 1 92 ? -3.413 -9.254 0.217 1.00 75.25 92 GLY A CA 1
ATOM 716 C C . GLY A 1 92 ? -3.301 -8.248 -0.927 1.00 75.25 92 GLY A C 1
ATOM 717 O O . GLY A 1 92 ? -4.182 -8.182 -1.776 1.00 75.25 92 GLY A O 1
ATOM 718 N N . LEU A 1 93 ? -2.180 -7.524 -1.003 1.00 78.50 93 LEU A N 1
ATOM 719 C CA . LEU A 1 93 ? -1.913 -6.607 -2.114 1.00 78.50 93 LEU A CA 1
ATOM 720 C C . LEU A 1 93 ? -1.638 -7.369 -3.414 1.00 78.50 93 LEU A C 1
ATOM 722 O O . LEU A 1 93 ? -2.133 -6.979 -4.464 1.00 78.50 93 LEU A O 1
ATOM 726 N N . SER A 1 94 ? -0.875 -8.462 -3.341 1.00 81.12 94 SER A N 1
ATOM 727 C CA . SER A 1 94 ? -0.481 -9.234 -4.522 1.00 81.12 94 SER A CA 1
ATOM 728 C C . SER A 1 94 ? -1.661 -9.977 -5.138 1.00 81.12 94 SER A C 1
ATOM 730 O O . SER A 1 94 ? -1.847 -9.952 -6.351 1.00 81.12 94 SER A O 1
ATOM 732 N N . ALA A 1 95 ? -2.492 -10.593 -4.293 1.00 79.38 95 ALA A N 1
ATOM 733 C CA . ALA A 1 95 ? -3.716 -11.263 -4.710 1.00 79.38 95 ALA A CA 1
ATOM 734 C C . ALA A 1 95 ? -4.686 -10.279 -5.369 1.00 79.38 95 ALA A C 1
ATOM 736 O O . ALA A 1 95 ? -5.249 -10.586 -6.414 1.00 79.38 95 ALA A O 1
ATOM 737 N N . TYR A 1 96 ? -4.836 -9.082 -4.794 1.00 80.75 96 TYR A N 1
ATOM 738 C CA . TYR A 1 96 ? -5.714 -8.067 -5.358 1.00 80.75 96 TYR A CA 1
ATOM 739 C C . TYR A 1 96 ? -5.205 -7.526 -6.698 1.00 80.75 96 TYR A C 1
ATOM 741 O O . TYR A 1 96 ? -5.955 -7.445 -7.665 1.00 80.75 96 TYR A O 1
ATOM 749 N N . MET A 1 97 ? -3.927 -7.147 -6.767 1.00 79.38 97 MET A N 1
ATOM 750 C CA . MET A 1 97 ? -3.368 -6.535 -7.974 1.00 79.38 97 MET A CA 1
ATOM 751 C C . MET A 1 97 ? -3.119 -7.552 -9.101 1.00 79.38 97 MET A C 1
ATOM 753 O O . MET A 1 97 ? -2.749 -7.154 -10.203 1.00 79.38 97 MET A O 1
ATOM 757 N N . GLY A 1 98 ? -3.253 -8.857 -8.834 1.00 80.06 98 GLY A N 1
ATOM 758 C CA . GLY A 1 98 ? -2.919 -9.923 -9.784 1.00 80.06 98 GLY A CA 1
ATOM 759 C C . GLY A 1 98 ? -1.426 -10.000 -10.130 1.00 80.06 98 GLY A C 1
ATOM 760 O O . GLY A 1 98 ? -1.037 -10.714 -11.052 1.00 80.06 98 GLY A O 1
ATOM 761 N N . ILE A 1 99 ? -0.578 -9.267 -9.404 1.00 81.38 99 ILE A N 1
ATOM 762 C CA . ILE A 1 99 ? 0.873 -9.194 -9.591 1.00 81.38 99 ILE A CA 1
ATOM 763 C C . ILE A 1 99 ? 1.562 -9.214 -8.235 1.00 81.38 99 ILE A C 1
ATOM 765 O O . ILE A 1 99 ? 0.990 -8.791 -7.237 1.00 81.38 99 ILE A O 1
ATOM 769 N N . ARG A 1 100 ? 2.817 -9.664 -8.180 1.00 81.88 100 ARG A N 1
ATOM 770 C CA . ARG A 1 100 ? 3.557 -9.665 -6.914 1.00 81.88 100 ARG A CA 1
ATOM 771 C C . ARG A 1 100 ? 3.813 -8.235 -6.442 1.00 81.88 100 ARG A C 1
ATOM 773 O O . ARG A 1 100 ? 4.255 -7.379 -7.208 1.00 81.88 100 ARG A O 1
ATOM 780 N N . VAL A 1 101 ? 3.561 -7.990 -5.164 1.00 82.38 101 VAL A N 1
ATOM 781 C CA . VAL A 1 101 ? 3.796 -6.706 -4.504 1.00 82.38 101 VAL A CA 1
ATOM 782 C C . VAL A 1 101 ? 4.765 -6.924 -3.360 1.00 82.38 101 VAL A C 1
ATOM 784 O O . VAL A 1 101 ? 4.512 -7.731 -2.475 1.00 82.38 101 VAL A O 1
ATOM 787 N N . PHE A 1 102 ? 5.873 -6.192 -3.351 1.00 81.31 102 PHE A N 1
ATOM 788 C CA . PHE A 1 102 ? 6.941 -6.339 -2.371 1.00 81.31 102 PHE A CA 1
ATOM 789 C C . PHE A 1 102 ? 7.030 -5.121 -1.464 1.00 81.31 102 PHE A C 1
ATOM 791 O O . PHE A 1 102 ? 7.195 -3.996 -1.930 1.00 81.31 102 PHE A O 1
ATOM 798 N N . VAL A 1 103 ? 6.993 -5.352 -0.157 1.00 79.62 103 VAL A N 1
ATOM 799 C CA . VAL A 1 103 ? 7.154 -4.333 0.881 1.00 79.62 103 VAL A CA 1
ATOM 800 C C . VAL A 1 103 ? 8.535 -4.466 1.508 1.00 79.62 103 VAL A C 1
ATOM 802 O O . VAL A 1 103 ? 8.987 -5.569 1.831 1.00 79.62 103 VAL A O 1
ATOM 805 N N . HIS A 1 104 ? 9.222 -3.343 1.698 1.00 76.00 104 HIS A N 1
ATOM 806 C CA . HIS A 1 104 ? 10.523 -3.336 2.358 1.00 76.00 104 HIS A CA 1
ATOM 807 C C . HIS A 1 104 ? 10.392 -3.584 3.870 1.00 76.00 104 HIS A C 1
ATOM 809 O O . HIS A 1 104 ? 9.468 -3.098 4.522 1.00 76.00 104 HIS A O 1
ATOM 815 N N . ARG A 1 105 ? 11.372 -4.269 4.470 1.00 72.19 105 ARG A N 1
ATOM 816 C CA . ARG A 1 105 ? 11.412 -4.604 5.903 1.00 72.19 105 ARG A CA 1
ATOM 817 C C . ARG A 1 105 ? 11.309 -3.369 6.803 1.00 72.19 105 ARG A C 1
ATOM 819 O O . ARG A 1 105 ? 10.664 -3.462 7.837 1.00 72.19 105 ARG A O 1
ATOM 826 N N . LYS A 1 106 ? 11.880 -2.226 6.404 1.00 71.50 106 LYS A N 1
ATOM 827 C CA . LYS A 1 106 ? 11.751 -0.937 7.125 1.00 71.50 106 LYS A CA 1
ATOM 828 C C . LYS A 1 106 ? 10.287 -0.542 7.355 1.00 71.50 106 LYS A C 1
ATOM 830 O O . LYS A 1 106 ? 9.961 0.024 8.387 1.00 71.50 106 LYS A O 1
ATOM 835 N N . TRP A 1 107 ? 9.415 -0.854 6.401 1.00 70.56 107 TRP A N 1
ATOM 836 C CA . TRP A 1 107 ? 8.007 -0.464 6.430 1.00 70.56 107 TRP A CA 1
ATOM 837 C C . TRP A 1 107 ? 7.088 -1.556 6.977 1.00 70.56 107 TRP A C 1
ATOM 839 O O . TRP A 1 107 ? 5.920 -1.309 7.255 1.00 70.56 107 TRP A O 1
ATOM 849 N N . ARG A 1 108 ? 7.628 -2.758 7.204 1.00 68.81 108 ARG A N 1
ATOM 850 C CA . ARG A 1 108 ? 6.913 -3.849 7.868 1.00 68.81 108 ARG A CA 1
ATOM 851 C C . ARG A 1 108 ? 6.465 -3.467 9.273 1.00 68.81 108 ARG A C 1
ATOM 853 O O . ARG A 1 108 ? 5.368 -3.825 9.664 1.00 68.81 108 ARG A O 1
ATOM 860 N N . GLU A 1 109 ? 7.303 -2.773 10.034 1.00 68.62 109 GLU A N 1
ATOM 861 C CA . GLU A 1 109 ? 6.966 -2.398 11.413 1.00 68.62 109 GLU A CA 1
ATOM 862 C C . GLU A 1 109 ? 5.778 -1.439 11.479 1.00 68.62 109 GLU A C 1
ATOM 864 O O . GLU A 1 109 ? 5.056 -1.431 12.470 1.00 68.62 109 GLU A O 1
ATOM 869 N N . GLU A 1 110 ? 5.568 -0.646 10.429 1.00 70.00 110 GLU A N 1
ATOM 870 C CA . GLU A 1 110 ? 4.404 0.220 10.280 1.00 70.00 110 GLU A CA 1
ATOM 871 C C . GLU A 1 110 ? 3.136 -0.628 10.115 1.00 70.00 110 GLU A C 1
ATOM 873 O O . GLU A 1 110 ? 2.188 -0.459 10.876 1.00 70.00 110 GLU A O 1
ATOM 878 N N . ILE A 1 111 ? 3.172 -1.603 9.199 1.00 68.50 111 ILE A N 1
ATOM 879 C CA . ILE A 1 111 ? 2.087 -2.568 8.963 1.00 68.50 111 ILE A CA 1
ATOM 880 C C . ILE A 1 111 ? 1.785 -3.361 10.239 1.00 68.50 111 ILE A C 1
ATOM 882 O O . ILE A 1 111 ? 0.667 -3.321 10.747 1.00 68.50 111 ILE A O 1
ATOM 886 N N . ASP A 1 112 ? 2.807 -3.998 10.819 1.00 69.94 112 ASP A N 1
ATOM 887 C CA . ASP A 1 112 ? 2.678 -4.807 12.032 1.00 69.94 112 ASP A CA 1
ATOM 888 C C . ASP A 1 112 ? 2.146 -3.956 13.210 1.00 69.94 112 ASP A C 1
ATOM 890 O O . ASP A 1 112 ? 1.419 -4.460 14.066 1.00 69.94 112 ASP A O 1
ATOM 894 N N . ARG A 1 113 ? 2.492 -2.661 13.290 1.00 69.81 113 ARG A N 1
ATOM 895 C CA . ARG A 1 113 ? 2.006 -1.740 14.335 1.00 69.81 113 ARG A CA 1
ATOM 896 C C . ARG A 1 113 ? 0.545 -1.359 14.137 1.00 69.81 113 ARG A C 1
ATOM 898 O O . ARG A 1 113 ? -0.175 -1.298 15.134 1.00 69.81 113 ARG A O 1
ATOM 905 N N . ILE A 1 114 ? 0.128 -1.087 12.904 1.00 67.50 114 ILE A N 1
ATOM 906 C CA . ILE A 1 114 ? -1.271 -0.812 12.555 1.00 67.50 114 ILE A CA 1
ATOM 907 C C . ILE A 1 114 ? -2.126 -2.025 12.929 1.00 67.50 114 ILE A C 1
ATOM 909 O O . ILE A 1 114 ? -3.095 -1.882 13.675 1.00 67.50 114 ILE A O 1
ATOM 913 N N . ASP A 1 115 ? -1.696 -3.223 12.527 1.00 65.94 115 ASP A N 1
ATOM 914 C CA . ASP A 1 115 ? -2.400 -4.463 12.848 1.00 65.94 115 ASP A CA 1
ATOM 915 C C . ASP A 1 115 ? -2.454 -4.696 14.366 1.00 65.94 115 ASP A C 1
ATOM 917 O O . ASP A 1 115 ? -3.527 -4.902 14.929 1.00 65.94 115 ASP A O 1
ATOM 921 N N . ARG A 1 116 ? -1.325 -4.586 15.085 1.00 65.00 116 ARG A N 1
ATOM 922 C CA . ARG A 1 116 ? -1.276 -4.800 16.548 1.00 65.00 116 ARG A CA 1
ATOM 923 C C . ARG A 1 116 ? -2.070 -3.781 17.364 1.00 65.00 116 ARG A C 1
ATOM 925 O O . ARG A 1 116 ? -2.615 -4.154 18.401 1.00 65.00 116 ARG A O 1
ATOM 932 N N . ARG A 1 117 ? -2.099 -2.502 16.967 1.00 61.53 117 ARG A N 1
ATOM 933 C CA . ARG A 1 117 ? -2.914 -1.478 17.654 1.00 61.53 117 ARG A CA 1
ATOM 934 C C . ARG A 1 117 ? -4.399 -1.815 17.583 1.00 61.53 117 ARG A C 1
ATOM 936 O O . ARG A 1 117 ? -5.121 -1.488 18.514 1.00 61.53 117 ARG A O 1
ATOM 943 N N . ARG A 1 118 ? -4.830 -2.484 16.513 1.00 57.34 118 ARG A N 1
ATOM 944 C CA . ARG A 1 118 ? -6.210 -2.927 16.342 1.00 57.34 118 ARG A CA 1
ATOM 945 C C . ARG A 1 118 ? -6.555 -4.092 17.261 1.00 57.34 118 ARG A C 1
ATOM 947 O O . ARG A 1 118 ? -7.543 -3.988 17.970 1.00 57.34 118 ARG A O 1
ATOM 954 N N . TRP A 1 119 ? -5.726 -5.138 17.311 1.00 49.66 119 TRP A N 1
ATOM 955 C CA . TRP A 1 119 ? -5.961 -6.278 18.214 1.00 49.66 119 TRP A CA 1
ATOM 956 C C . TRP A 1 119 ? -6.082 -5.842 19.680 1.00 49.66 119 TRP A C 1
ATOM 958 O O . TRP A 1 119 ? -6.895 -6.387 20.404 1.00 49.66 119 TRP A O 1
ATOM 968 N N . ARG A 1 120 ? -5.353 -4.795 20.089 1.00 48.53 120 ARG A N 1
ATOM 969 C CA . ARG A 1 120 ? -5.430 -4.223 21.444 1.00 48.53 120 ARG A CA 1
ATOM 970 C C . ARG A 1 120 ? -6.602 -3.270 21.719 1.00 48.53 120 ARG A C 1
ATOM 972 O O . ARG A 1 120 ? -6.714 -2.818 22.847 1.00 48.53 120 ARG A O 1
ATOM 979 N N . ARG A 1 121 ? -7.414 -2.896 20.724 1.00 47.19 121 ARG A N 1
ATOM 980 C CA . ARG A 1 121 ? -8.638 -2.086 20.926 1.00 47.19 121 ARG A CA 1
ATOM 981 C C . ARG A 1 121 ? -9.914 -2.934 20.980 1.00 47.19 121 ARG A C 1
ATOM 983 O O . ARG A 1 121 ? -10.996 -2.371 21.099 1.00 47.19 121 ARG A O 1
ATOM 990 N N . VAL A 1 122 ? -9.793 -4.246 20.789 1.00 46.62 122 VAL A N 1
ATOM 991 C CA . VAL A 1 122 ? -10.919 -5.194 20.794 1.00 46.62 122 VAL A CA 1
ATOM 992 C C . VAL A 1 122 ? -11.011 -5.943 22.139 1.00 46.62 122 VAL A C 1
ATOM 994 O O . VAL A 1 122 ? -11.978 -6.664 22.352 1.00 46.62 122 VAL A O 1
ATOM 997 N N . ASP A 1 123 ? -10.059 -5.703 23.049 1.00 40.94 123 ASP A N 1
ATOM 998 C CA . ASP A 1 123 ? -10.086 -6.072 24.475 1.00 40.94 123 ASP A CA 1
ATOM 999 C C . ASP A 1 123 ? -10.308 -4.814 25.333 1.00 40.94 123 ASP A C 1
ATOM 1001 O O . ASP A 1 123 ? -10.931 -4.929 26.412 1.00 40.94 123 ASP A O 1
#

pLDDT: mean 74.34, std 11.89, range [40.94, 90.31]

Foldseek 3Di:
DDLQVLLVVQCVVVDDVPWDWLGKAKKKWWDDPPPDPPIDIWIWIWIDTPFWIWIFTADPVGSSHGDGTPDIGGNPQQQAFDDDPQWGWGVSVCVVVVTTMIGGPVCRVSSVVSVVVVVVVVD

Sequence (123 aa):
MYEKEVLLFRVKAWAAKDEEIEGTFTAMAGASPWAGRLIPRYGVIVFATPNEITILRAGRWQHLAPVSVEARLARSTPVGPLKGLCWKEALGLSAYMGIRVFVHRKWREEIDRIDRRRWRRVD

Radius of gyration: 13.91 Å; chains: 1; bounding box: 30×31×42 Å

Secondary structure (DSSP, 8-state):
--HHHHHHHHHHTTSPTT----EEEEEEEES-TTS-TTS-EEEEEEEE-SSEEEEEEEETTEEEEEEEEEEEEETTS---BPSSSSEEEBHHHHHHHTS-EEEEHHHHHHHHHHHHHHHTT--